Protein AF-K1PXM2-F1 (afdb_monomer_lite)

Radius of gyration: 26.85 Å; chains: 1; bounding box: 60×22×83 Å

Organism: Magallana gigas (NCBI:txid29159)

Structure (mmCIF, N/CA/C/O backbone):
data_AF-K1PXM2-F1
#
_entry.id   AF-K1PXM2-F1
#
loop_
_atom_site.group_PDB
_atom_site.id
_atom_site.type_symbol
_atom_site.label_atom_id
_atom_site.label_alt_id
_atom_site.label_comp_id
_atom_site.label_asym_id
_atom_site.label_entity_id
_atom_site.label_seq_id
_atom_site.pdbx_PDB_ins_code
_atom_site.Cartn_x
_atom_site.Cartn_y
_atom_site.Cartn_z
_atom_site.occupancy
_atom_site.B_iso_or_equiv
_atom_site.auth_seq_id
_atom_site.auth_comp_id
_atom_site.auth_asym_id
_atom_site.auth_atom_id
_atom_site.pdbx_PDB_model_num
ATOM 1 N N . MET A 1 1 ? -2.664 4.185 -27.985 1.00 38.69 1 MET A N 1
ATOM 2 C CA . MET A 1 1 ? -2.735 2.891 -27.260 1.00 38.69 1 MET A CA 1
ATOM 3 C C . MET A 1 1 ? -1.904 2.862 -25.969 1.00 38.69 1 MET A C 1
ATOM 5 O O . MET A 1 1 ? -2.183 2.019 -25.135 1.00 38.69 1 MET A O 1
ATOM 9 N N . PHE A 1 2 ? -0.954 3.788 -25.751 1.00 42.06 2 PHE A N 1
ATOM 10 C CA . PHE A 1 2 ? -0.186 3.895 -24.493 1.00 42.06 2 PHE A CA 1
ATOM 11 C C . PHE A 1 2 ? -0.745 4.915 -23.475 1.00 42.06 2 PHE A C 1
ATOM 13 O O . PHE A 1 2 ? -0.258 4.983 -22.353 1.00 42.06 2 PHE A O 1
ATOM 20 N N . GLU A 1 3 ? -1.757 5.708 -23.839 1.00 37.12 3 GLU A N 1
ATOM 21 C CA . GLU A 1 3 ? -2.224 6.847 -23.024 1.00 37.12 3 GLU A CA 1
ATOM 22 C C . GLU A 1 3 ? -3.197 6.459 -21.897 1.00 37.12 3 GLU A C 1
ATOM 24 O O . GLU A 1 3 ? -3.239 7.134 -20.876 1.00 37.12 3 GLU A O 1
ATOM 29 N N . THR A 1 4 ? -3.934 5.352 -22.021 1.00 44.53 4 THR A N 1
ATOM 30 C CA . THR A 1 4 ? -4.936 4.923 -21.022 1.00 44.53 4 THR A CA 1
ATOM 31 C C . THR A 1 4 ? -4.408 3.932 -19.979 1.00 44.53 4 THR A C 1
ATOM 33 O O . THR A 1 4 ? -5.057 3.719 -18.962 1.00 44.53 4 THR A O 1
ATOM 36 N N . GLY A 1 5 ? -3.224 3.344 -20.184 1.00 50.44 5 GLY A N 1
ATOM 37 C CA . GLY A 1 5 ? -2.654 2.325 -19.286 1.00 50.44 5 GLY A CA 1
ATOM 38 C C . GLY A 1 5 ? -1.846 2.869 -18.101 1.00 50.44 5 GLY A C 1
ATOM 39 O O . GLY A 1 5 ? -1.438 2.091 -17.245 1.00 50.44 5 GLY A O 1
ATOM 40 N N . ASN A 1 6 ? -1.588 4.182 -18.043 1.00 59.06 6 ASN A N 1
ATOM 41 C CA . ASN A 1 6 ? -0.648 4.769 -17.075 1.00 59.06 6 ASN A CA 1
ATOM 42 C C . ASN A 1 6 ? -1.310 5.386 -15.838 1.00 59.06 6 ASN A C 1
ATOM 44 O O . ASN A 1 6 ? -0.641 5.684 -14.850 1.00 59.06 6 ASN A O 1
ATOM 48 N N . GLN A 1 7 ? -2.630 5.555 -15.881 1.00 66.50 7 GLN A N 1
ATOM 49 C CA . GLN A 1 7 ? -3.399 6.166 -14.806 1.00 66.50 7 GLN A CA 1
ATOM 50 C C . GLN A 1 7 ? -3.183 5.470 -13.443 1.00 66.50 7 GLN A C 1
ATOM 52 O O . GLN A 1 7 ? -2.913 6.177 -12.473 1.00 66.50 7 GLN A O 1
ATOM 57 N N . PRO A 1 8 ? -3.141 4.121 -13.349 1.00 77.94 8 PRO A N 1
ATOM 58 C CA . PRO A 1 8 ? -2.885 3.438 -12.078 1.00 77.94 8 PRO A CA 1
ATOM 59 C C . PRO A 1 8 ? -1.491 3.714 -11.497 1.00 77.94 8 PRO A C 1
ATOM 61 O O . PRO A 1 8 ? -1.350 3.861 -10.286 1.00 77.94 8 PRO A O 1
ATOM 64 N N . VAL A 1 9 ? -0.457 3.820 -12.341 1.00 83.31 9 VAL A N 1
ATOM 65 C CA . VAL A 1 9 ? 0.919 4.095 -11.893 1.00 83.31 9 VAL A CA 1
ATOM 66 C C . VAL A 1 9 ? 1.055 5.544 -11.435 1.00 83.31 9 VAL A C 1
ATOM 68 O O . VAL A 1 9 ? 1.654 5.814 -10.394 1.00 83.31 9 VAL A O 1
ATOM 71 N N . THR A 1 10 ? 0.469 6.490 -12.171 1.00 85.62 10 THR A N 1
ATOM 72 C CA . THR A 1 10 ? 0.441 7.903 -11.772 1.00 85.62 10 THR A CA 1
ATOM 73 C C . THR A 1 10 ? -0.316 8.101 -10.458 1.00 85.62 10 THR A C 1
ATOM 75 O O . THR A 1 10 ? 0.177 8.792 -9.564 1.00 85.62 10 THR A O 1
ATOM 78 N N . GLU A 1 11 ? -1.474 7.459 -10.302 1.00 87.75 11 GLU A N 1
ATOM 79 C CA . GLU A 1 11 ? -2.243 7.491 -9.058 1.00 87.75 11 GLU A CA 1
ATOM 80 C C . GLU A 1 11 ? -1.473 6.863 -7.894 1.00 87.75 11 GLU A C 1
ATOM 82 O O . GLU A 1 11 ? -1.402 7.462 -6.821 1.00 87.75 11 GLU A O 1
ATOM 87 N N . ALA A 1 12 ? -0.825 5.715 -8.101 1.00 90.88 12 ALA A N 1
ATOM 88 C CA . ALA A 1 12 ? 0.020 5.089 -7.090 1.00 90.88 12 ALA A CA 1
ATOM 89 C C . ALA A 1 12 ? 1.185 5.995 -6.661 1.00 90.88 12 ALA A C 1
ATOM 91 O O . ALA A 1 12 ? 1.446 6.160 -5.473 1.00 90.88 12 ALA A O 1
ATOM 92 N N . ARG A 1 13 ? 1.847 6.678 -7.602 1.00 91.00 13 ARG A N 1
ATOM 93 C CA . ARG A 1 13 ? 2.934 7.619 -7.275 1.00 91.00 13 ARG A CA 1
ATOM 94 C C . ARG A 1 13 ? 2.474 8.780 -6.391 1.00 91.00 13 ARG A C 1
ATOM 96 O O . ARG A 1 13 ? 3.266 9.279 -5.590 1.00 91.00 13 ARG A O 1
ATOM 103 N N . SER A 1 14 ? 1.206 9.188 -6.480 1.00 92.06 14 SER A N 1
ATOM 104 C CA . SER A 1 14 ? 0.658 10.252 -5.627 1.00 92.06 14 SER A CA 1
ATOM 105 C C . SER A 1 14 ? 0.635 9.878 -4.136 1.00 92.06 14 SER A C 1
ATOM 107 O O . SER A 1 14 ? 0.714 10.766 -3.286 1.00 92.06 14 SER A O 1
ATOM 109 N N . THR A 1 15 ? 0.625 8.580 -3.801 1.00 94.12 15 THR A N 1
ATOM 110 C CA . THR A 1 15 ? 0.582 8.098 -2.410 1.00 94.12 15 THR A CA 1
ATOM 111 C C . THR A 1 15 ? 1.971 7.915 -1.789 1.00 94.12 15 THR A C 1
ATOM 113 O O . THR A 1 15 ? 2.084 7.723 -0.583 1.00 94.12 15 THR A O 1
ATOM 116 N N . LEU A 1 16 ? 3.065 8.066 -2.548 1.00 93.69 16 LEU A N 1
ATOM 117 C CA . LEU A 1 16 ? 4.433 7.877 -2.029 1.00 93.69 16 LEU A CA 1
ATOM 118 C C . LEU A 1 16 ? 4.800 8.846 -0.899 1.00 93.69 16 LEU A C 1
ATOM 120 O O . LEU A 1 16 ? 5.600 8.545 -0.005 1.00 93.69 16 LEU A O 1
ATOM 124 N N . LYS A 1 17 ? 4.252 10.064 -0.952 1.00 93.19 17 LYS A N 1
ATOM 125 C CA . LYS A 1 17 ? 4.516 11.075 0.075 1.00 93.19 17 LYS A CA 1
ATOM 126 C C . LYS A 1 17 ? 3.726 10.813 1.348 1.00 93.19 17 LYS A C 1
ATOM 128 O O . LYS A 1 17 ? 4.303 10.989 2.420 1.00 93.19 17 LYS A O 1
ATOM 133 N N . SER A 1 18 ? 2.482 10.374 1.195 1.00 95.56 18 SER A N 1
ATOM 134 C CA . SER A 1 18 ? 1.551 10.036 2.264 1.00 95.56 18 SER A CA 1
ATOM 135 C C . SER A 1 18 ? 0.798 8.768 1.865 1.00 95.56 18 SER A C 1
ATOM 137 O O . SER A 1 18 ? -0.179 8.874 1.113 1.00 95.56 18 SER A O 1
ATOM 139 N N . PRO A 1 19 ? 1.250 7.588 2.329 1.00 97.31 19 PRO A N 1
ATOM 140 C CA . PRO A 1 19 ? 0.505 6.354 2.139 1.00 97.31 19 PRO A CA 1
ATOM 141 C C . PRO A 1 19 ? -0.949 6.508 2.610 1.00 97.31 19 PRO A C 1
ATOM 143 O O . PRO A 1 19 ? -1.279 7.357 3.436 1.00 97.31 19 PRO A O 1
ATOM 146 N N . GLN A 1 20 ? -1.853 5.739 2.012 1.00 97.19 20 GLN A N 1
ATOM 147 C CA . GLN A 1 20 ? -3.260 5.738 2.404 1.00 97.19 20 GLN A CA 1
ATOM 148 C C . GLN A 1 20 ? -3.556 4.394 3.056 1.00 97.19 20 GLN A C 1
ATOM 150 O O . GLN A 1 20 ? -3.508 3.359 2.388 1.00 97.19 20 GLN A O 1
ATOM 155 N N . ILE A 1 21 ? -3.803 4.428 4.365 1.00 97.88 21 ILE A N 1
ATOM 156 C CA . ILE A 1 21 ? -4.120 3.253 5.175 1.00 97.88 21 ILE A CA 1
ATOM 157 C C . ILE A 1 21 ? -5.639 3.147 5.301 1.00 97.88 21 ILE A C 1
ATOM 159 O O . ILE A 1 21 ? -6.315 4.110 5.662 1.00 97.88 21 ILE A O 1
ATOM 163 N N . HIS A 1 22 ? -6.171 1.972 4.994 1.00 97.62 22 HIS A N 1
ATOM 164 C CA . HIS A 1 22 ? -7.580 1.632 5.141 1.00 97.62 22 HIS A CA 1
ATOM 165 C C . HIS A 1 22 ? -7.736 0.395 6.032 1.00 97.62 22 HIS A C 1
ATOM 167 O O . HIS A 1 22 ? -6.764 -0.298 6.321 1.00 97.62 22 HIS A O 1
ATOM 173 N N . ASN A 1 23 ? -8.965 0.091 6.455 1.00 96.38 23 ASN A N 1
ATOM 174 C CA . ASN A 1 23 ? -9.241 -1.153 7.177 1.00 96.38 23 ASN A CA 1
ATOM 175 C C . ASN A 1 23 ? -8.914 -2.392 6.318 1.00 96.38 23 ASN A C 1
ATOM 177 O O . ASN A 1 23 ? -8.893 -2.311 5.092 1.00 96.38 23 ASN A O 1
ATOM 181 N N . ALA A 1 24 ? -8.723 -3.546 6.962 1.00 95.44 24 ALA A N 1
ATOM 182 C CA . ALA A 1 24 ? -8.315 -4.798 6.310 1.00 95.44 24 ALA A CA 1
ATOM 183 C C . ALA A 1 24 ? -9.280 -5.348 5.235 1.00 95.44 24 ALA A C 1
ATOM 185 O O . ALA A 1 24 ? -8.930 -6.287 4.522 1.00 95.44 24 ALA A O 1
ATOM 186 N N . GLN A 1 25 ? -10.507 -4.824 5.129 1.00 95.56 25 GLN A N 1
ATOM 187 C CA . GLN A 1 25 ? -11.483 -5.255 4.118 1.00 95.56 25 GLN A CA 1
ATOM 188 C C . GLN A 1 25 ? -11.502 -4.353 2.884 1.00 95.56 25 GLN A C 1
ATOM 190 O O . GLN A 1 25 ? -12.228 -4.630 1.927 1.00 95.56 25 GLN A O 1
ATOM 195 N N . PHE A 1 26 ? -10.727 -3.269 2.889 1.00 97.06 26 PHE A N 1
ATOM 196 C CA . PHE A 1 26 ? -10.663 -2.342 1.773 1.00 97.06 26 PHE A CA 1
ATOM 197 C C . PHE A 1 26 ? -10.099 -3.025 0.523 1.00 97.06 26 PHE A C 1
ATOM 199 O O . PHE A 1 26 ? -8.909 -3.318 0.457 1.00 97.06 26 PHE A O 1
ATOM 206 N N . GLU A 1 27 ? -10.968 -3.267 -0.467 1.00 95.94 27 GLU A N 1
ATOM 207 C CA . GLU A 1 27 ? -10.612 -3.885 -1.755 1.00 95.94 27 GLU A CA 1
ATOM 208 C C . GLU A 1 27 ? -9.707 -5.128 -1.592 1.00 95.94 27 GLU A C 1
ATOM 210 O O . GLU A 1 27 ? -8.740 -5.320 -2.330 1.00 95.94 27 GLU A O 1
ATOM 215 N N . ARG A 1 28 ? -10.000 -5.972 -0.593 1.00 94.75 28 ARG A N 1
ATOM 216 C CA . ARG A 1 28 ? -9.171 -7.139 -0.273 1.00 94.75 28 ARG A CA 1
ATOM 217 C C . ARG A 1 28 ? -9.053 -8.083 -1.472 1.00 94.75 28 ARG A C 1
ATOM 219 O O . ARG A 1 28 ? -10.051 -8.415 -2.111 1.00 94.75 28 ARG A O 1
ATOM 226 N N . GLY A 1 29 ? -7.833 -8.515 -1.773 1.00 95.44 29 GLY A N 1
ATOM 227 C CA . GLY A 1 29 ? -7.515 -9.351 -2.924 1.00 95.44 29 GLY A CA 1
ATOM 228 C C . GLY A 1 29 ? -7.644 -8.644 -4.275 1.00 95.44 29 GLY A C 1
ATOM 229 O O . GLY A 1 29 ? -7.550 -9.315 -5.303 1.00 95.44 29 GLY A O 1
ATOM 230 N N . ALA A 1 30 ? -7.863 -7.322 -4.312 1.00 96.25 30 ALA A N 1
ATOM 231 C CA . ALA A 1 30 ? -7.917 -6.588 -5.568 1.00 96.25 30 ALA A CA 1
ATOM 232 C C . ALA A 1 30 ? -6.585 -6.690 -6.308 1.00 96.25 30 ALA A C 1
ATOM 234 O O . ALA A 1 30 ? -5.504 -6.517 -5.735 1.00 96.25 30 ALA A O 1
ATOM 235 N N . LYS A 1 31 ? -6.680 -6.928 -7.613 1.00 96.06 31 LYS A N 1
ATOM 236 C CA . LYS A 1 31 ? -5.537 -7.071 -8.507 1.00 96.06 31 LYS A CA 1
ATOM 237 C C . LYS A 1 31 ? -5.552 -6.021 -9.604 1.00 96.06 31 LYS A C 1
ATOM 239 O O . LYS A 1 31 ? -6.584 -5.411 -9.888 1.00 96.06 31 LYS A O 1
ATOM 244 N N . PHE A 1 32 ? -4.400 -5.816 -10.222 1.00 93.44 32 PHE A N 1
ATOM 245 C CA . PHE A 1 32 ? -4.267 -5.077 -11.467 1.00 93.44 32 PHE A CA 1
ATOM 246 C C . PHE A 1 32 ? -3.499 -5.920 -12.484 1.00 93.44 32 PHE A C 1
ATOM 248 O O . PHE A 1 32 ? -2.706 -6.789 -12.126 1.00 93.44 32 PHE A O 1
ATOM 255 N N . TRP A 1 33 ? -3.745 -5.657 -13.762 1.00 94.00 33 TRP A N 1
ATOM 256 C CA . TRP A 1 33 ? -3.027 -6.303 -14.850 1.00 94.00 33 TRP A CA 1
ATOM 257 C C . TRP A 1 33 ? -1.758 -5.520 -15.190 1.00 94.00 33 TRP A C 1
ATOM 259 O O . TRP A 1 33 ? -1.838 -4.331 -15.516 1.00 94.00 33 TRP A O 1
ATOM 269 N N . CYS A 1 34 ? -0.594 -6.173 -15.164 1.00 93.75 34 CYS A N 1
ATOM 270 C CA . CYS A 1 34 ? 0.646 -5.572 -15.644 1.00 93.75 34 CYS A CA 1
ATOM 271 C C . CYS A 1 34 ? 0.928 -5.990 -17.092 1.00 93.75 34 CYS A C 1
ATOM 273 O O . CYS A 1 34 ? 1.216 -7.149 -17.381 1.00 93.75 34 CYS A O 1
ATOM 275 N N . HIS A 1 35 ? 0.917 -5.029 -18.020 1.00 90.12 35 HIS A N 1
ATOM 276 C CA . HIS A 1 35 ? 1.165 -5.300 -19.442 1.00 90.12 35 HIS A CA 1
ATOM 277 C C . HIS A 1 35 ? 2.599 -5.741 -19.759 1.00 90.12 35 HIS A C 1
ATOM 279 O O . HIS A 1 35 ? 2.799 -6.468 -20.727 1.00 90.12 35 HIS A O 1
ATOM 285 N N . PHE A 1 36 ? 3.586 -5.313 -18.969 1.00 92.69 36 PHE A N 1
ATOM 286 C CA . PHE A 1 36 ? 4.982 -5.717 -19.165 1.00 92.69 36 PHE A CA 1
ATOM 287 C C . PHE A 1 36 ? 5.232 -7.139 -18.676 1.00 92.69 36 PHE A C 1
ATOM 289 O O . PHE A 1 36 ? 6.008 -7.877 -19.275 1.00 92.69 36 PHE A O 1
ATOM 296 N N . CYS A 1 37 ? 4.568 -7.509 -17.584 1.00 94.88 37 CYS A N 1
ATOM 297 C CA . CYS A 1 37 ? 4.768 -8.789 -16.930 1.00 94.88 37 CYS A CA 1
ATOM 298 C C . CYS A 1 37 ? 3.805 -9.876 -17.416 1.00 94.88 37 CYS A C 1
ATOM 300 O O . CYS A 1 37 ? 4.107 -11.056 -17.262 1.00 94.88 37 CYS A O 1
ATOM 302 N N . VAL A 1 38 ? 2.707 -9.470 -18.065 1.00 94.25 38 VAL A N 1
ATOM 303 C CA . VAL A 1 38 ? 1.651 -10.343 -18.601 1.00 94.25 38 VAL A CA 1
ATOM 304 C C . VAL A 1 38 ? 1.033 -11.205 -17.492 1.00 94.25 38 VAL A C 1
ATOM 306 O O . VAL A 1 38 ? 0.724 -12.379 -17.681 1.00 94.25 38 VAL A O 1
ATOM 309 N N . GLU A 1 39 ? 0.870 -10.608 -16.312 1.00 94.38 39 GLU A N 1
ATOM 310 C CA . GLU A 1 39 ? 0.355 -11.274 -15.117 1.00 94.38 39 GLU A CA 1
ATOM 311 C C . GLU A 1 39 ? -0.514 -10.331 -14.273 1.00 94.38 39 GLU A C 1
ATOM 313 O O . GLU A 1 39 ? -0.440 -9.100 -14.391 1.00 94.38 39 GLU A O 1
ATOM 318 N N . GLU A 1 40 ? -1.384 -10.930 -13.455 1.00 95.75 40 GLU A N 1
ATOM 319 C CA . GLU A 1 40 ? -2.175 -10.211 -12.460 1.00 95.75 40 GLU A CA 1
ATOM 320 C C . GLU A 1 40 ? -1.410 -10.104 -11.146 1.00 95.75 40 GLU A C 1
ATOM 322 O O . GLU A 1 40 ? -1.006 -11.112 -10.568 1.00 95.75 40 GLU A O 1
ATOM 327 N N . GLU A 1 41 ? -1.316 -8.886 -10.633 1.00 95.56 41 GLU A N 1
ATOM 328 C CA . GLU A 1 41 ? -0.550 -8.554 -9.436 1.00 95.56 41 GLU A CA 1
ATOM 329 C C . GLU A 1 41 ? -1.439 -7.885 -8.401 1.00 95.56 41 GLU A C 1
ATOM 331 O O . GLU A 1 41 ? -2.450 -7.263 -8.742 1.00 95.56 41 GLU A O 1
ATOM 336 N N . LEU A 1 42 ? -1.080 -7.994 -7.123 1.00 96.81 42 LEU A N 1
ATOM 337 C CA . LEU A 1 42 ? -1.854 -7.352 -6.065 1.00 96.81 42 LEU A CA 1
ATOM 338 C C . LEU A 1 42 ? -1.846 -5.832 -6.244 1.00 96.81 42 LEU A C 1
ATOM 340 O O . LEU A 1 42 ? -0.805 -5.185 -6.338 1.00 96.81 42 LEU A O 1
ATOM 344 N N . LYS A 1 43 ? -3.039 -5.237 -6.256 1.00 96.44 43 LYS A N 1
ATOM 345 C CA . LYS A 1 43 ? -3.216 -3.785 -6.349 1.00 96.44 43 LYS A CA 1
ATOM 346 C C . LYS A 1 43 ? -2.827 -3.111 -5.040 1.00 96.44 43 LYS A C 1
ATOM 348 O O . LYS A 1 43 ? -2.323 -1.989 -5.042 1.00 96.44 43 LYS A O 1
ATOM 353 N N . HIS A 1 44 ? -3.087 -3.757 -3.911 1.00 97.75 44 HIS A N 1
ATOM 354 C CA . HIS A 1 44 ? -2.888 -3.214 -2.570 1.00 97.75 44 HIS A CA 1
ATOM 355 C C . HIS A 1 44 ? -1.971 -4.119 -1.756 1.00 97.75 44 HIS A C 1
ATOM 357 O O . HIS A 1 44 ? -1.843 -5.301 -2.053 1.00 97.75 44 HIS A O 1
ATOM 363 N N . MET A 1 45 ? -1.304 -3.544 -0.758 1.00 97.56 45 MET A N 1
ATOM 364 C CA . MET A 1 45 ? -0.529 -4.322 0.207 1.00 97.56 45 MET A CA 1
ATOM 365 C C . MET A 1 45 ? -1.437 -4.622 1.395 1.00 97.56 45 MET A C 1
ATOM 367 O O . MET A 1 45 ? -1.989 -3.704 2.004 1.00 97.56 45 MET A O 1
ATOM 371 N N . GLU A 1 46 ? -1.606 -5.903 1.697 1.00 96.50 46 GLU A N 1
ATOM 372 C CA . GLU A 1 46 ? -2.389 -6.375 2.836 1.00 96.50 46 GLU A CA 1
ATOM 373 C C . GLU A 1 46 ? -1.463 -6.562 4.040 1.00 96.50 46 GLU A C 1
ATOM 375 O O . GLU A 1 46 ? -0.458 -7.265 3.955 1.00 96.50 46 GLU A O 1
ATOM 380 N N . LEU A 1 47 ? -1.801 -5.908 5.149 1.00 95.75 47 LEU A N 1
ATOM 381 C CA . LEU A 1 47 ? -1.214 -6.133 6.466 1.00 95.75 47 LEU A CA 1
ATOM 382 C C . LEU A 1 47 ? -2.267 -6.816 7.353 1.00 95.75 47 LEU A C 1
ATOM 384 O O . LEU A 1 47 ? -3.436 -6.917 6.981 1.00 95.75 47 LEU A O 1
ATOM 388 N N . ASP A 1 48 ? -1.872 -7.268 8.541 1.00 92.44 48 ASP A N 1
ATOM 389 C CA . ASP A 1 48 ? -2.751 -8.057 9.418 1.00 92.44 48 ASP A CA 1
ATOM 390 C C . ASP A 1 48 ? -4.038 -7.314 9.823 1.00 92.44 48 ASP A C 1
ATOM 392 O O . ASP A 1 48 ? -5.114 -7.908 9.912 1.00 92.44 48 ASP A O 1
ATOM 396 N N . THR A 1 49 ? -3.937 -6.006 10.066 1.00 94.25 49 THR A N 1
ATOM 397 C CA . THR A 1 49 ? -5.018 -5.161 10.605 1.00 94.25 49 THR A CA 1
ATOM 398 C C . THR A 1 49 ? -5.539 -4.124 9.612 1.00 94.25 49 THR A C 1
ATOM 400 O O . THR A 1 49 ? -6.607 -3.539 9.820 1.00 94.25 49 THR A O 1
ATOM 403 N N . CYS A 1 50 ? -4.810 -3.880 8.524 1.00 96.88 50 CYS A N 1
ATOM 404 C CA . CYS A 1 50 ? -5.080 -2.791 7.597 1.00 96.88 50 CYS A CA 1
ATOM 405 C C . CYS A 1 50 ? -4.600 -3.096 6.174 1.00 96.88 50 CYS A C 1
ATOM 407 O O . CYS A 1 50 ? -3.857 -4.041 5.921 1.00 96.88 50 CYS A O 1
ATOM 409 N N . THR A 1 51 ? -5.027 -2.267 5.228 1.00 98.31 51 THR A N 1
ATOM 410 C CA . THR A 1 51 ? -4.644 -2.353 3.819 1.00 98.31 51 THR A CA 1
ATOM 411 C C . THR A 1 51 ? -4.024 -1.034 3.376 1.00 98.31 51 THR A C 1
ATOM 413 O O . THR A 1 51 ? -4.591 0.038 3.593 1.00 98.31 51 THR A O 1
ATOM 416 N N . VAL A 1 52 ? -2.867 -1.102 2.719 1.00 98.25 52 VAL A N 1
ATOM 417 C CA . VAL A 1 52 ? -2.170 0.059 2.156 1.00 98.25 52 VAL A CA 1
ATOM 418 C C . VAL A 1 52 ? -2.568 0.210 0.690 1.00 98.25 52 VAL A C 1
ATOM 420 O O . VAL A 1 52 ? -2.206 -0.615 -0.164 1.00 98.25 52 VAL A O 1
ATOM 423 N N . LYS A 1 53 ? -3.291 1.287 0.370 1.00 97.56 53 LYS A N 1
ATOM 424 C CA . LYS A 1 53 ? -3.727 1.562 -1.003 1.00 97.56 53 LYS A CA 1
ATOM 425 C C . LYS A 1 53 ? -2.523 1.712 -1.931 1.00 97.56 53 LYS A C 1
ATOM 427 O O . LYS A 1 53 ? -1.555 2.406 -1.627 1.00 97.56 53 LYS A O 1
ATOM 432 N N . TYR A 1 54 ? -2.617 1.061 -3.083 1.00 97.19 54 TYR A N 1
ATOM 433 C CA . TYR A 1 54 ? -1.575 0.949 -4.109 1.00 97.19 54 TYR A CA 1
ATOM 434 C C . TYR A 1 54 ? -0.243 0.324 -3.658 1.00 97.19 54 TYR A C 1
ATOM 436 O O . TYR A 1 54 ? 0.686 0.273 -4.459 1.00 97.19 54 TYR A O 1
ATOM 444 N N . GLY A 1 55 ? -0.136 -0.199 -2.429 1.00 97.38 55 GLY A N 1
ATOM 445 C CA . GLY A 1 55 ? 1.122 -0.749 -1.915 1.00 97.38 55 GLY A CA 1
ATOM 446 C C . GLY A 1 55 ? 1.671 -1.908 -2.754 1.00 97.38 55 GLY A C 1
ATOM 447 O O . GLY A 1 55 ? 2.846 -1.886 -3.101 1.00 97.38 55 GLY A O 1
ATOM 448 N N . GLY A 1 56 ? 0.817 -2.854 -3.157 1.00 97.19 56 GLY A N 1
ATOM 449 C CA . GLY A 1 56 ? 1.215 -3.985 -4.006 1.00 97.19 56 GLY A CA 1
ATOM 450 C C . GLY A 1 56 ? 1.656 -3.554 -5.410 1.00 97.19 56 GLY A C 1
ATOM 451 O O . GLY A 1 56 ? 2.682 -4.012 -5.906 1.00 97.19 56 GLY A O 1
ATOM 452 N N . LEU A 1 57 ? 0.961 -2.581 -6.013 1.00 96.12 57 LEU A N 1
ATOM 453 C CA . LEU A 1 57 ? 1.371 -1.996 -7.294 1.00 96.12 57 LEU A CA 1
ATOM 454 C C . LEU A 1 57 ? 2.749 -1.335 -7.176 1.00 96.12 57 LEU A C 1
ATOM 456 O O . LEU A 1 57 ? 3.608 -1.574 -8.022 1.00 96.12 57 LEU A O 1
ATOM 460 N N . ILE A 1 58 ? 2.972 -0.539 -6.124 1.00 97.00 58 ILE A N 1
ATOM 461 C CA . ILE A 1 58 ? 4.250 0.137 -5.853 1.00 97.00 58 ILE A CA 1
ATOM 462 C C . ILE A 1 58 ? 5.387 -0.879 -5.685 1.00 97.00 58 ILE A C 1
ATOM 464 O O . ILE A 1 58 ? 6.453 -0.699 -6.274 1.00 97.00 58 ILE A O 1
ATOM 468 N N . GLU A 1 59 ? 5.163 -1.958 -4.932 1.00 97.00 59 GLU A N 1
ATOM 469 C CA . GLU A 1 59 ? 6.135 -3.047 -4.791 1.00 97.00 59 GLU A CA 1
ATOM 470 C C . GLU A 1 59 ? 6.448 -3.719 -6.127 1.00 97.00 59 GLU A C 1
ATOM 472 O O . GLU A 1 59 ? 7.620 -3.915 -6.454 1.00 97.00 59 GLU A O 1
ATOM 477 N N . HIS A 1 60 ? 5.419 -4.014 -6.924 1.00 96.62 60 HIS A N 1
ATOM 478 C CA . HIS A 1 60 ? 5.588 -4.646 -8.224 1.00 96.62 60 HIS A CA 1
ATOM 479 C C . HIS A 1 60 ? 6.437 -3.786 -9.170 1.00 96.62 60 HIS A C 1
ATOM 481 O O . HIS A 1 60 ? 7.440 -4.266 -9.702 1.00 96.62 60 HIS A O 1
ATOM 487 N N . ILE A 1 61 ? 6.103 -2.500 -9.344 1.00 95.31 61 ILE A N 1
ATOM 488 C CA . ILE A 1 61 ? 6.820 -1.621 -10.289 1.00 95.31 61 ILE A CA 1
ATOM 489 C C . ILE A 1 61 ? 8.235 -1.245 -9.830 1.00 95.31 61 ILE A C 1
ATOM 491 O O . ILE A 1 61 ? 9.039 -0.780 -10.642 1.00 95.31 61 ILE A O 1
ATOM 495 N N . ALA A 1 62 ? 8.540 -1.429 -8.545 1.00 96.19 62 ALA A N 1
ATOM 496 C CA . ALA A 1 62 ? 9.880 -1.274 -7.985 1.00 96.19 62 ALA A CA 1
ATOM 497 C C . ALA A 1 62 ? 10.719 -2.561 -8.055 1.00 96.19 62 ALA A C 1
ATOM 499 O O . ALA A 1 62 ? 11.917 -2.538 -7.768 1.00 96.19 62 ALA A O 1
ATOM 500 N N . SER A 1 63 ? 10.110 -3.694 -8.416 1.00 96.25 63 SER A N 1
ATOM 501 C CA . SER A 1 63 ? 10.797 -4.980 -8.441 1.00 96.25 63 SER A CA 1
ATOM 502 C C . SER A 1 63 ? 11.807 -5.076 -9.589 1.00 96.25 63 SER A C 1
ATOM 504 O O . SER A 1 63 ? 11.602 -4.585 -10.706 1.00 96.25 63 SER A O 1
ATOM 506 N N . TYR A 1 64 ? 12.904 -5.792 -9.329 1.00 95.88 64 TYR A N 1
ATOM 507 C CA . TYR A 1 64 ? 13.894 -6.114 -10.356 1.00 95.88 64 TYR A CA 1
ATOM 508 C C . TYR A 1 64 ? 13.281 -6.915 -11.515 1.00 95.88 64 TYR A C 1
ATOM 510 O O . TYR A 1 64 ? 13.639 -6.708 -12.677 1.00 95.88 64 TYR A O 1
ATOM 518 N N . GLU A 1 65 ? 12.348 -7.820 -11.215 1.00 95.88 65 GLU A N 1
ATOM 519 C CA . GLU A 1 65 ? 11.706 -8.651 -12.227 1.00 95.88 65 GLU A CA 1
ATOM 520 C C . GLU A 1 65 ? 10.865 -7.822 -13.199 1.00 95.88 65 GLU A C 1
ATOM 522 O O . GLU A 1 65 ? 11.056 -7.949 -14.412 1.00 95.88 65 GLU A O 1
ATOM 527 N N . HIS A 1 66 ? 10.026 -6.917 -12.685 1.00 95.81 66 HIS A N 1
ATOM 528 C CA . HIS A 1 66 ? 9.272 -5.976 -13.513 1.00 95.81 66 HIS A CA 1
ATOM 529 C C . HIS A 1 66 ? 10.202 -5.119 -14.366 1.00 95.81 66 HIS A C 1
ATOM 531 O O . HIS A 1 66 ? 10.020 -5.035 -15.579 1.00 95.81 66 HIS A O 1
ATOM 537 N N . LYS A 1 67 ? 11.259 -4.551 -13.766 1.00 95.56 67 LYS A N 1
ATOM 538 C CA . LYS A 1 67 ? 12.269 -3.772 -14.497 1.00 95.56 67 LYS A CA 1
ATOM 539 C C . LYS A 1 67 ? 12.817 -4.560 -15.687 1.00 95.56 67 LYS A C 1
ATOM 541 O O . LYS A 1 67 ? 12.866 -4.048 -16.804 1.00 95.56 67 LYS A O 1
ATOM 546 N N . ARG A 1 68 ? 13.210 -5.816 -15.459 1.00 96.25 68 ARG A N 1
ATOM 547 C CA . ARG A 1 68 ? 13.756 -6.702 -16.492 1.00 96.25 68 ARG A CA 1
ATOM 548 C C . ARG A 1 68 ? 12.729 -6.995 -17.591 1.00 96.25 68 ARG A C 1
ATOM 550 O O . ARG A 1 68 ? 13.056 -6.822 -18.763 1.00 96.25 68 ARG A O 1
ATOM 557 N N . LYS A 1 69 ? 11.502 -7.400 -17.233 1.00 95.88 69 LYS A N 1
ATOM 558 C CA . LYS A 1 69 ? 10.425 -7.692 -18.200 1.00 95.88 69 LYS A CA 1
ATOM 559 C C . LYS A 1 69 ? 10.045 -6.441 -19.010 1.00 95.88 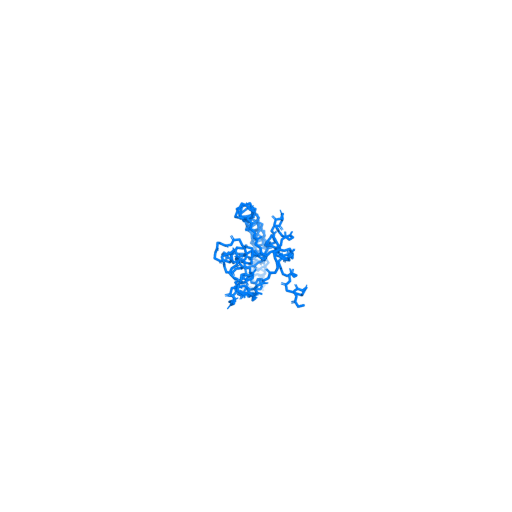69 LYS A C 1
ATOM 561 O O . LYS A 1 69 ? 9.900 -6.525 -20.224 1.00 95.88 69 LYS A O 1
ATOM 566 N N . MET A 1 70 ? 10.008 -5.266 -18.380 1.00 94.88 70 MET A N 1
ATOM 567 C CA . MET A 1 70 ? 9.773 -3.976 -19.038 1.00 94.88 70 MET A CA 1
ATOM 568 C C . MET A 1 70 ? 10.841 -3.651 -20.094 1.00 94.88 70 MET A C 1
ATOM 570 O O . MET A 1 70 ? 10.500 -3.301 -21.225 1.00 94.88 70 MET A O 1
ATOM 574 N N . TYR A 1 71 ? 12.133 -3.779 -19.766 1.00 94.12 71 TYR A N 1
ATOM 575 C CA . TYR A 1 71 ? 13.197 -3.543 -20.751 1.00 94.12 71 TYR A CA 1
ATOM 576 C C . TYR A 1 71 ? 13.175 -4.569 -21.890 1.00 94.12 71 TYR A C 1
ATOM 578 O O . TYR A 1 71 ? 13.351 -4.181 -23.047 1.00 94.12 71 TYR A O 1
ATOM 586 N N . ASN A 1 72 ? 12.904 -5.844 -21.590 1.00 94.81 72 ASN A N 1
ATOM 587 C CA . ASN A 1 72 ? 12.731 -6.878 -22.614 1.00 94.81 72 ASN A CA 1
ATOM 588 C C . ASN A 1 72 ? 11.569 -6.538 -23.552 1.00 94.81 72 ASN A C 1
ATOM 590 O O . ASN A 1 72 ? 11.742 -6.563 -24.766 1.00 94.81 72 ASN A O 1
ATOM 594 N N . PHE A 1 73 ? 10.426 -6.117 -23.006 1.00 93.69 73 PHE A N 1
ATOM 595 C CA . PHE A 1 73 ? 9.271 -5.698 -23.793 1.00 93.69 73 PHE A CA 1
ATOM 596 C C . PHE A 1 73 ? 9.620 -4.554 -24.755 1.00 93.69 73 PHE A C 1
ATOM 598 O O . PHE A 1 73 ? 9.268 -4.610 -25.935 1.00 93.69 73 PHE A O 1
ATOM 605 N N . PHE A 1 74 ? 10.341 -3.526 -24.289 1.00 93.12 74 PHE A N 1
ATOM 606 C CA . PHE A 1 74 ? 10.786 -2.432 -25.159 1.00 93.12 74 PHE A CA 1
ATOM 607 C C . PHE A 1 74 ? 11.704 -2.912 -26.284 1.00 93.12 74 PHE A C 1
ATOM 609 O O . PHE A 1 74 ? 11.606 -2.411 -27.407 1.00 93.12 74 PHE A O 1
ATOM 616 N N . TYR A 1 75 ? 12.583 -3.869 -25.990 1.00 92.44 75 TYR A N 1
ATOM 617 C CA . TYR A 1 75 ? 13.495 -4.442 -26.969 1.00 92.44 75 TYR A CA 1
ATOM 618 C C . TYR A 1 75 ? 12.758 -5.289 -28.018 1.00 92.44 75 TYR A C 1
ATOM 620 O O . TYR A 1 75 ? 12.885 -5.027 -29.214 1.00 92.44 75 TYR A O 1
ATOM 628 N N . GLU A 1 76 ? 11.937 -6.248 -27.582 1.00 93.69 76 GLU A N 1
ATOM 629 C CA . GLU A 1 76 ? 11.183 -7.169 -28.447 1.00 93.69 76 GLU A CA 1
ATOM 630 C C . GLU A 1 76 ? 10.229 -6.427 -29.386 1.00 93.69 76 GLU A C 1
ATOM 632 O O . GLU A 1 76 ? 10.130 -6.749 -30.571 1.00 93.69 76 GLU A O 1
ATOM 637 N N . ASN A 1 77 ? 9.587 -5.369 -28.884 1.00 91.81 77 ASN A N 1
ATOM 638 C CA . ASN A 1 77 ? 8.659 -4.549 -29.661 1.00 91.81 77 ASN A CA 1
ATOM 639 C C . ASN A 1 77 ? 9.351 -3.430 -30.451 1.00 91.81 77 ASN A C 1
ATOM 641 O O . ASN A 1 77 ? 8.670 -2.597 -31.050 1.00 91.81 77 ASN A O 1
ATOM 645 N N . LYS A 1 78 ? 10.693 -3.393 -30.465 1.00 91.69 78 LYS A N 1
ATOM 646 C CA . LYS A 1 78 ? 11.500 -2.388 -31.178 1.00 91.69 78 LYS A CA 1
ATOM 647 C C . LYS A 1 78 ? 11.048 -0.958 -30.868 1.00 91.69 78 LYS A C 1
ATOM 649 O O . LYS A 1 78 ? 10.992 -0.104 -31.754 1.00 91.69 78 LYS A O 1
ATOM 654 N N . VAL A 1 79 ? 10.705 -0.701 -29.605 1.00 88.56 79 VAL A N 1
ATOM 655 C CA . VAL A 1 79 ? 10.281 0.626 -29.157 1.00 88.56 79 VAL A CA 1
ATOM 656 C C . VAL A 1 79 ? 11.460 1.575 -29.323 1.00 88.56 79 VAL A C 1
ATOM 658 O O . VAL A 1 79 ? 12.549 1.302 -28.810 1.00 88.56 79 VAL A O 1
ATOM 661 N N . ASP A 1 80 ? 11.227 2.667 -30.047 1.00 88.31 80 ASP A N 1
ATOM 662 C CA . ASP A 1 80 ? 12.188 3.748 -30.270 1.00 88.31 80 ASP A CA 1
ATOM 663 C C . ASP A 1 80 ? 12.749 4.250 -28.934 1.00 88.31 80 ASP A C 1
ATOM 665 O O . ASP A 1 80 ? 11.988 4.497 -27.997 1.00 88.31 80 ASP A O 1
ATOM 669 N N . GLU A 1 81 ? 14.069 4.402 -28.841 1.00 82.94 81 GLU A N 1
ATOM 670 C CA . GLU A 1 81 ? 14.755 4.859 -27.629 1.00 82.94 81 GLU A CA 1
ATOM 671 C C . GLU A 1 81 ? 14.236 6.211 -27.134 1.00 82.94 81 GLU A C 1
ATOM 673 O O . GLU A 1 81 ? 14.079 6.394 -25.931 1.00 82.94 81 GLU A O 1
ATOM 678 N N . THR A 1 82 ? 13.863 7.114 -28.044 1.00 84.94 82 THR A N 1
ATOM 679 C CA . THR A 1 82 ? 13.290 8.427 -27.703 1.00 84.94 82 THR A CA 1
ATOM 680 C C . THR A 1 82 ? 11.906 8.332 -27.059 1.00 84.94 82 THR A C 1
ATOM 682 O O . THR A 1 82 ? 11.474 9.261 -26.380 1.00 84.94 82 THR A O 1
ATOM 685 N N . LYS A 1 83 ? 11.217 7.201 -27.251 1.00 82.44 83 LYS A N 1
ATOM 686 C CA . LYS A 1 83 ? 9.889 6.901 -26.696 1.00 82.44 83 LYS A CA 1
ATOM 687 C C . LYS A 1 83 ? 9.959 5.968 -25.488 1.00 82.44 83 LYS A C 1
ATOM 689 O O . LYS A 1 83 ? 8.931 5.689 -24.867 1.00 82.44 83 LYS A O 1
ATOM 694 N N . ARG A 1 84 ? 11.149 5.460 -25.142 1.00 84.50 84 ARG A N 1
ATOM 695 C CA . ARG A 1 84 ? 11.352 4.675 -23.923 1.00 84.50 84 ARG A CA 1
ATOM 696 C C . ARG A 1 84 ? 11.396 5.636 -22.745 1.00 84.50 84 ARG A C 1
ATOM 698 O O . ARG A 1 84 ? 12.392 6.309 -22.509 1.00 84.50 84 ARG A O 1
ATOM 705 N N . HIS A 1 85 ? 10.320 5.649 -21.971 1.00 84.62 85 HIS A N 1
ATOM 706 C CA . HIS A 1 85 ? 10.230 6.400 -20.722 1.00 84.62 85 HIS A CA 1
ATOM 707 C C . HIS A 1 85 ? 10.173 5.429 -19.532 1.00 84.62 85 HIS A C 1
ATOM 709 O O . HIS A 1 85 ? 9.111 5.269 -18.930 1.00 84.62 85 HIS A O 1
ATOM 715 N N . PRO A 1 86 ? 11.280 4.729 -19.203 1.00 85.06 86 PRO A N 1
ATOM 716 C CA . PRO A 1 86 ? 11.292 3.705 -18.157 1.00 85.06 86 PRO A CA 1
ATOM 717 C C . PRO A 1 86 ? 10.890 4.269 -16.791 1.00 85.06 86 PRO A C 1
ATOM 719 O O . PRO A 1 86 ? 10.197 3.594 -16.040 1.00 85.06 86 PRO A O 1
ATOM 722 N N . ASP A 1 87 ? 11.222 5.528 -16.505 1.00 85.12 87 ASP A N 1
ATOM 723 C CA . ASP A 1 87 ? 10.878 6.188 -15.240 1.00 85.12 87 ASP A CA 1
ATOM 724 C C . ASP A 1 87 ? 9.367 6.382 -15.047 1.00 85.12 87 ASP A C 1
ATOM 726 O O . ASP A 1 87 ? 8.904 6.548 -13.921 1.00 85.12 87 ASP A O 1
ATOM 730 N N . LEU A 1 88 ? 8.565 6.322 -16.119 1.00 85.69 88 LEU A N 1
ATOM 731 C CA . LEU A 1 88 ? 7.107 6.322 -15.987 1.00 85.69 88 LEU A CA 1
ATOM 732 C C . LEU A 1 88 ? 6.599 4.992 -15.428 1.00 85.69 88 LEU A C 1
ATOM 734 O O . LEU A 1 88 ? 5.663 4.993 -14.633 1.00 85.69 88 LEU A O 1
ATOM 738 N N . PHE A 1 89 ? 7.241 3.880 -15.787 1.00 87.56 89 PHE A N 1
ATOM 739 C CA . PHE A 1 89 ? 6.742 2.525 -15.540 1.00 87.56 89 PHE A CA 1
ATOM 740 C C . PHE A 1 89 ? 7.520 1.759 -14.469 1.00 87.56 89 PHE A C 1
ATOM 742 O O . PHE A 1 89 ? 7.041 0.733 -14.000 1.00 87.56 89 PHE A O 1
ATOM 749 N N . HIS A 1 90 ? 8.696 2.242 -14.075 1.00 92.81 90 HIS A N 1
ATOM 750 C CA . HIS A 1 90 ? 9.555 1.633 -13.067 1.00 92.81 90 HIS A CA 1
ATOM 751 C C . HIS A 1 90 ? 9.840 2.614 -11.927 1.00 92.81 90 HIS A C 1
ATOM 753 O O . HIS A 1 90 ? 10.000 3.820 -12.138 1.00 92.81 90 HIS A O 1
ATOM 759 N N . MET A 1 91 ? 9.927 2.092 -10.707 1.00 92.75 91 MET A N 1
ATOM 760 C CA . MET A 1 91 ? 10.250 2.864 -9.511 1.00 92.75 91 MET A CA 1
ATOM 761 C C . MET A 1 91 ? 11.621 2.466 -8.951 1.00 92.75 91 MET A C 1
ATOM 763 O O . MET A 1 91 ? 11.895 1.279 -8.814 1.00 92.75 91 MET A O 1
ATOM 767 N N . PRO A 1 92 ? 12.499 3.420 -8.597 1.00 92.81 92 PRO A N 1
ATOM 768 C CA . PRO A 1 92 ? 13.750 3.096 -7.921 1.00 92.81 92 PRO A CA 1
ATOM 769 C C . PRO A 1 92 ? 13.516 2.419 -6.563 1.00 92.81 92 PRO A C 1
ATOM 771 O O . PRO A 1 92 ? 12.655 2.837 -5.791 1.00 92.81 92 PRO A O 1
ATOM 774 N N . GLU A 1 93 ? 14.351 1.438 -6.224 1.00 92.44 93 GLU A N 1
ATOM 775 C CA . GLU A 1 93 ? 14.278 0.710 -4.947 1.00 92.44 93 GLU A CA 1
ATOM 776 C C . GLU A 1 93 ? 14.390 1.639 -3.722 1.00 92.44 93 GLU A C 1
ATOM 778 O O . GLU A 1 93 ? 13.714 1.443 -2.713 1.00 92.44 93 GLU A O 1
ATOM 783 N N . GLU A 1 94 ? 15.159 2.724 -3.832 1.00 94.56 94 GLU A N 1
ATOM 784 C CA . GLU A 1 94 ? 15.264 3.747 -2.783 1.00 94.56 94 GLU A CA 1
ATOM 785 C C . GLU A 1 94 ? 13.937 4.475 -2.509 1.00 94.56 94 GLU A C 1
ATOM 787 O O . GLU A 1 94 ? 13.666 4.874 -1.373 1.00 94.56 94 GLU A O 1
ATOM 792 N N . GLU A 1 95 ? 13.085 4.657 -3.525 1.00 94.56 95 GLU A N 1
ATOM 793 C CA . GLU A 1 95 ? 11.742 5.217 -3.325 1.00 94.56 95 GLU A CA 1
ATOM 794 C C . GLU A 1 95 ? 10.832 4.211 -2.622 1.00 94.56 95 GLU A C 1
ATOM 796 O O . GLU A 1 95 ? 10.108 4.592 -1.698 1.00 94.56 95 GLU A O 1
ATOM 801 N N . LEU A 1 96 ? 10.930 2.927 -2.987 1.00 95.94 96 LEU A N 1
ATOM 802 C CA . LEU A 1 96 ? 10.205 1.852 -2.311 1.00 95.94 96 LEU A CA 1
ATOM 803 C C . LEU A 1 96 ? 10.590 1.770 -0.830 1.00 95.94 96 LEU A C 1
ATOM 805 O O . LEU A 1 96 ? 9.718 1.656 0.030 1.00 95.94 96 LEU A O 1
ATOM 809 N N . LYS A 1 97 ? 11.884 1.866 -0.515 1.00 97.06 97 LYS A N 1
ATOM 810 C CA . LYS A 1 97 ? 12.372 1.841 0.867 1.00 97.06 97 LYS A CA 1
ATOM 811 C C . LYS A 1 97 ? 11.767 2.975 1.698 1.00 97.06 97 LYS A C 1
ATOM 813 O O . LYS A 1 97 ? 11.171 2.719 2.742 1.00 97.06 97 LYS A O 1
ATO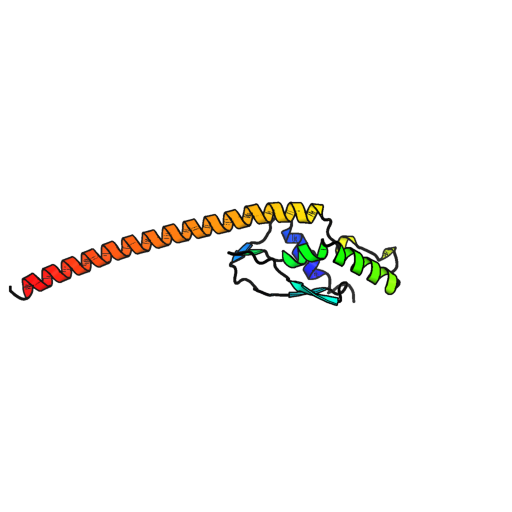M 818 N N . LYS A 1 98 ? 11.828 4.213 1.194 1.00 97.50 98 LYS A N 1
ATOM 819 C CA . LYS A 1 98 ? 11.216 5.386 1.848 1.00 97.50 98 LYS A CA 1
ATOM 820 C C . LYS A 1 98 ? 9.702 5.247 1.994 1.00 97.50 98 LYS A C 1
ATOM 822 O O . LYS A 1 98 ? 9.132 5.693 2.988 1.00 97.50 98 LYS A O 1
ATOM 827 N N . PHE A 1 99 ? 9.035 4.658 1.004 1.00 97.62 99 PHE A N 1
ATOM 828 C CA . PHE A 1 99 ? 7.606 4.371 1.076 1.00 97.62 99 PHE A CA 1
ATOM 829 C C . PHE A 1 99 ? 7.297 3.375 2.201 1.00 97.62 99 PHE A C 1
ATOM 831 O O . PHE A 1 99 ? 6.446 3.664 3.040 1.00 97.62 99 PHE A O 1
ATOM 838 N N . LYS A 1 100 ? 8.031 2.258 2.285 1.00 97.75 100 LYS A N 1
ATOM 839 C CA . LYS A 1 100 ? 7.860 1.243 3.338 1.00 97.75 100 LYS A CA 1
ATOM 840 C C . LYS A 1 100 ? 8.105 1.795 4.743 1.00 97.75 100 LYS A C 1
ATOM 842 O O . LYS A 1 100 ? 7.351 1.472 5.656 1.00 97.75 100 LYS A O 1
ATOM 847 N N . GLU A 1 101 ? 9.095 2.670 4.915 1.00 98.06 101 GLU A N 1
ATOM 848 C CA . GLU A 1 101 ? 9.338 3.365 6.189 1.00 98.06 101 GLU A CA 1
ATOM 849 C C . GLU A 1 101 ? 8.116 4.187 6.630 1.00 98.06 101 GLU A C 1
ATOM 851 O O . GLU A 1 101 ? 7.688 4.108 7.781 1.00 98.06 101 GLU A O 1
ATOM 856 N N . LYS A 1 102 ? 7.495 4.930 5.706 1.00 98.12 102 LYS A N 1
ATOM 857 C CA . LYS A 1 102 ? 6.275 5.701 5.996 1.00 98.12 102 LYS A CA 1
ATOM 858 C C . LYS A 1 102 ? 5.062 4.819 6.249 1.00 98.12 102 LYS A C 1
ATOM 860 O O . LYS A 1 102 ? 4.272 5.135 7.132 1.00 98.12 102 LYS A O 1
ATOM 865 N N . VAL A 1 103 ? 4.919 3.728 5.495 1.00 98.25 103 VAL A N 1
ATOM 866 C CA . VAL A 1 103 ? 3.858 2.737 5.711 1.00 98.25 103 VAL A CA 1
ATOM 867 C C . VAL A 1 103 ? 3.946 2.176 7.125 1.00 98.25 103 VAL A C 1
ATOM 869 O O . VAL A 1 103 ? 2.932 2.137 7.810 1.00 98.25 103 VAL A O 1
ATOM 872 N N . ALA A 1 104 ? 5.143 1.820 7.599 1.00 97.75 104 ALA A N 1
ATOM 873 C CA . ALA A 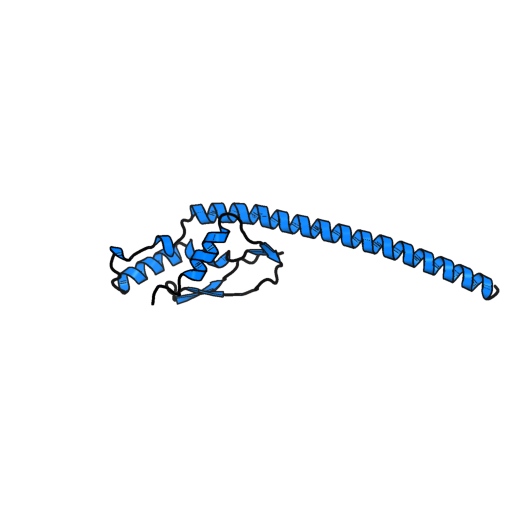1 104 ? 5.326 1.306 8.954 1.00 97.75 104 ALA A CA 1
ATOM 874 C C . ALA A 1 104 ? 4.894 2.317 10.032 1.00 97.75 104 ALA A C 1
ATOM 876 O O . ALA A 1 104 ? 4.254 1.937 11.012 1.00 97.75 104 ALA A O 1
ATOM 877 N N . ILE A 1 105 ? 5.211 3.603 9.843 1.00 97.50 105 ILE A N 1
ATOM 878 C CA . ILE A 1 105 ? 4.789 4.671 10.762 1.00 97.50 105 ILE A CA 1
ATOM 879 C C . ILE A 1 105 ? 3.262 4.806 10.759 1.00 97.50 105 ILE A C 1
ATOM 881 O O . ILE A 1 105 ? 2.638 4.730 11.815 1.00 97.50 105 ILE A O 1
ATOM 885 N N . GLN A 1 106 ? 2.651 4.944 9.583 1.00 97.44 106 GLN A N 1
ATOM 886 C CA . GLN A 1 106 ? 1.213 5.196 9.474 1.00 97.44 106 GLN A CA 1
ATOM 887 C C . GLN A 1 106 ? 0.351 3.987 9.845 1.00 97.44 106 GLN A C 1
ATOM 889 O O . GLN A 1 106 ? -0.711 4.160 10.433 1.00 97.44 106 GLN A O 1
ATOM 894 N N . ALA A 1 107 ? 0.797 2.764 9.549 1.00 97.12 107 ALA A N 1
ATOM 895 C CA . ALA A 1 107 ? 0.111 1.549 9.983 1.00 97.12 107 ALA A CA 1
ATOM 896 C C . ALA A 1 107 ? 0.106 1.444 11.515 1.00 97.12 107 ALA A C 1
ATOM 898 O O . ALA A 1 107 ? -0.924 1.160 12.120 1.00 97.12 107 ALA A O 1
ATOM 899 N N . LYS A 1 108 ? 1.231 1.780 12.162 1.00 96.81 108 LYS A N 1
ATOM 900 C CA . LYS A 1 108 ? 1.308 1.835 13.625 1.00 96.81 108 LYS A CA 1
ATOM 901 C C . LYS A 1 108 ? 0.379 2.900 14.212 1.00 96.81 108 LYS A C 1
ATOM 903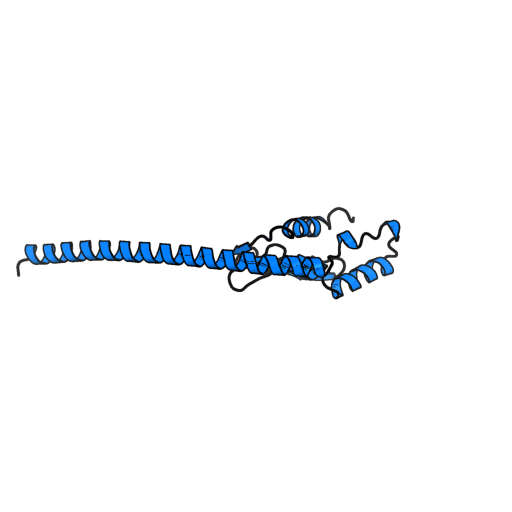 O O . LYS A 1 108 ? -0.267 2.647 15.227 1.00 96.81 108 LYS A O 1
ATOM 908 N N . GLU A 1 109 ? 0.319 4.083 13.601 1.00 96.50 109 GLU A N 1
ATOM 909 C CA . GLU A 1 109 ? -0.610 5.146 14.007 1.00 96.50 109 GLU A CA 1
ATOM 910 C C . GLU A 1 109 ? -2.067 4.683 13.876 1.00 96.50 109 GLU A C 1
ATOM 912 O O . GLU A 1 109 ? -2.832 4.813 14.832 1.00 96.50 109 GLU A O 1
ATOM 917 N N . TYR A 1 110 ? -2.418 4.055 12.751 1.00 96.38 110 TYR A N 1
ATOM 918 C CA . TYR A 1 110 ? -3.739 3.476 12.503 1.00 96.38 110 TYR A CA 1
ATOM 919 C C . TYR A 1 110 ? -4.137 2.449 13.575 1.00 96.38 110 TYR A C 1
ATOM 921 O O . TYR A 1 110 ? -5.201 2.569 14.184 1.00 96.38 110 TYR A O 1
ATOM 929 N N . ASP A 1 111 ? -3.260 1.491 13.881 1.00 95.06 111 ASP A N 1
ATOM 930 C CA . ASP A 1 111 ? -3.510 0.480 14.915 1.00 95.06 111 ASP A CA 1
ATOM 931 C C . ASP A 1 111 ? -3.654 1.096 16.309 1.00 95.06 111 ASP A C 1
ATOM 933 O O . ASP A 1 111 ? -4.513 0.692 17.097 1.00 95.06 111 ASP A O 1
ATOM 937 N N . SER A 1 112 ? -2.823 2.094 16.626 1.00 94.81 112 SER A N 1
ATOM 938 C CA . SER A 1 112 ? -2.894 2.785 17.912 1.00 94.81 112 SER A CA 1
ATOM 939 C C . SER A 1 112 ? -4.206 3.555 18.084 1.00 94.81 112 SER A C 1
ATOM 941 O O . SER A 1 112 ? -4.795 3.486 19.163 1.00 94.81 112 SER A O 1
ATOM 943 N N . GLY A 1 113 ? -4.695 4.200 17.018 1.00 94.94 113 GLY A N 1
ATOM 944 C CA . GLY A 1 113 ? -5.986 4.885 17.003 1.00 94.94 113 GLY A CA 1
ATOM 945 C C . GLY A 1 113 ? -7.150 3.911 17.175 1.00 94.94 113 GLY A C 1
ATOM 946 O O . GLY A 1 113 ? -7.987 4.108 18.054 1.00 94.94 113 GLY A O 1
ATOM 947 N N . ASN A 1 114 ? -7.149 2.799 16.431 1.00 93.06 114 ASN A N 1
ATOM 948 C CA . ASN A 1 114 ? -8.164 1.750 16.576 1.00 93.06 114 ASN A CA 1
ATOM 949 C C . ASN A 1 114 ? -8.211 1.182 18.003 1.00 93.06 114 ASN A C 1
ATOM 951 O O . ASN A 1 114 ? -9.288 0.923 18.542 1.00 93.06 114 ASN A O 1
ATOM 955 N N . ARG A 1 115 ? -7.047 0.990 18.639 1.00 93.56 115 ARG A N 1
ATOM 956 C CA . ARG A 1 115 ? -6.975 0.524 20.029 1.00 93.56 115 ARG A CA 1
ATOM 957 C C . ARG A 1 115 ? -7.587 1.534 21.000 1.00 93.56 115 ARG A C 1
ATOM 959 O O . ARG A 1 115 ? -8.348 1.132 21.875 1.00 93.56 115 ARG A O 1
ATOM 966 N N . GLU A 1 116 ? -7.293 2.821 20.838 1.00 95.81 116 GLU A N 1
ATOM 967 C CA . GLU A 1 116 ? -7.870 3.878 21.677 1.00 95.81 116 GLU A CA 1
ATOM 968 C C . GLU A 1 116 ? -9.401 3.950 21.529 1.00 95.81 116 GLU A C 1
ATOM 970 O O . GLU A 1 116 ? -10.126 4.063 22.520 1.00 95.81 116 GLU A O 1
ATOM 975 N N . GLU A 1 117 ? -9.920 3.838 20.305 1.00 94.88 117 GLU A N 1
ATOM 976 C CA . GLU A 1 117 ? -11.365 3.797 20.047 1.00 94.88 117 GLU A CA 1
ATOM 977 C C . GLU A 1 117 ? -12.038 2.572 20.680 1.00 94.88 117 GLU A C 1
ATOM 979 O O . GLU A 1 117 ? -13.131 2.682 21.252 1.00 94.88 117 GLU A O 1
ATOM 984 N N . LEU A 1 118 ? -11.376 1.412 20.633 1.00 94.94 118 LEU A N 1
ATOM 985 C CA . LEU A 1 118 ? -11.854 0.189 21.272 1.00 94.94 118 LEU A CA 1
ATOM 986 C C . LEU A 1 118 ? -11.901 0.331 22.799 1.00 94.94 118 LEU A C 1
ATOM 988 O O . LEU A 1 118 ? -12.893 -0.051 23.420 1.00 94.94 118 LEU A O 1
ATOM 992 N N . GLU A 1 119 ? -10.865 0.912 23.406 1.00 96.88 119 GLU A N 1
ATOM 993 C CA . GLU A 1 119 ? -10.807 1.168 24.850 1.00 96.88 119 GLU A CA 1
ATOM 994 C C . GLU A 1 119 ? -11.921 2.119 25.303 1.00 96.88 119 GLU A C 1
ATOM 996 O O . GLU A 1 119 ? -12.624 1.828 2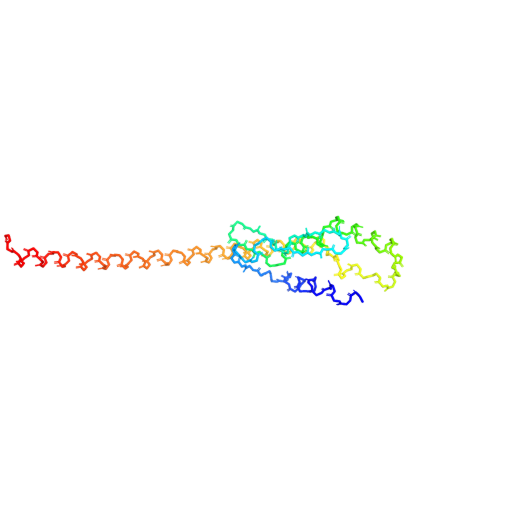6.277 1.00 96.88 119 GLU A O 1
ATOM 1001 N N . LYS A 1 120 ? -12.146 3.211 24.559 1.00 97.25 120 LYS A N 1
ATOM 1002 C CA . LYS A 1 120 ? -13.256 4.148 24.806 1.00 97.25 120 LYS A CA 1
ATOM 1003 C C . LYS A 1 120 ? -14.610 3.456 24.694 1.00 97.25 120 LYS A C 1
ATOM 1005 O O . LYS A 1 120 ? -15.472 3.637 25.553 1.00 97.25 120 LYS A O 1
ATOM 1010 N N . SER A 1 121 ? -14.790 2.630 23.666 1.00 96.31 121 SER A N 1
ATOM 1011 C CA . SER A 1 121 ? -16.029 1.875 23.461 1.00 96.31 121 SER A CA 1
ATOM 1012 C C . SER A 1 121 ? -16.280 0.884 24.601 1.00 96.31 121 SER A C 1
ATOM 1014 O O . SER A 1 121 ? -17.395 0.802 25.116 1.00 96.31 121 SER A O 1
ATOM 1016 N N . ALA A 1 122 ? -15.242 0.179 25.055 1.00 97.81 122 ALA A N 1
ATOM 1017 C CA . ALA A 1 122 ? -15.334 -0.749 26.177 1.00 97.81 122 ALA A CA 1
ATOM 1018 C C . ALA A 1 122 ? -15.689 -0.039 27.495 1.00 97.81 122 ALA A C 1
ATOM 1020 O O . ALA A 1 122 ? -16.473 -0.566 28.283 1.00 97.81 122 ALA A O 1
ATOM 1021 N N . GLU A 1 123 ? -15.155 1.161 27.732 1.00 97.81 123 GLU A N 1
ATOM 1022 C CA . GLU A 1 123 ? -15.505 1.969 28.905 1.00 97.81 123 GLU A CA 1
ATOM 1023 C C . GLU A 1 123 ? -16.972 2.415 28.881 1.00 97.81 123 GLU A C 1
ATOM 1025 O O . GLU A 1 123 ? -17.683 2.253 29.872 1.00 97.81 123 GLU A O 1
ATOM 1030 N N . MET A 1 124 ? -17.465 2.876 27.730 1.00 97.38 124 MET A N 1
ATOM 1031 C CA . MET A 1 124 ? -18.877 3.240 27.567 1.00 97.38 124 MET A CA 1
ATOM 1032 C C . MET A 1 124 ? -19.820 2.056 27.816 1.00 97.38 124 MET A C 1
ATOM 1034 O O . MET A 1 124 ? -20.875 2.222 28.438 1.00 97.38 124 MET A O 1
ATOM 1038 N N . ILE A 1 125 ? -19.441 0.852 27.370 1.00 97.69 125 ILE A N 1
ATOM 1039 C CA . ILE A 1 125 ? -20.194 -0.381 27.644 1.00 97.69 125 ILE A CA 1
ATOM 1040 C C . ILE A 1 125 ? -20.236 -0.649 29.151 1.00 97.69 125 ILE A C 1
ATOM 1042 O O . ILE A 1 125 ? -21.328 -0.798 29.698 1.00 97.69 125 ILE A O 1
ATOM 1046 N N . ARG A 1 126 ? -19.087 -0.617 29.843 1.00 97.94 126 ARG A N 1
ATOM 1047 C CA . ARG A 1 126 ? -19.016 -0.838 31.300 1.00 97.94 126 ARG A CA 1
ATOM 1048 C C . ARG A 1 126 ? -19.880 0.146 32.087 1.00 97.94 126 ARG A C 1
ATOM 1050 O O . ARG A 1 126 ? -20.606 -0.261 32.992 1.00 97.94 126 ARG A O 1
ATOM 1057 N N . GLN A 1 127 ? -19.841 1.430 31.735 1.00 97.19 127 GLN A N 1
ATOM 1058 C CA . GLN A 1 127 ? -20.661 2.459 32.385 1.00 97.19 127 GLN A CA 1
ATOM 1059 C C . GLN A 1 127 ? -22.157 2.219 32.157 1.00 97.19 127 GLN A C 1
ATOM 1061 O O . GLN A 1 127 ? -22.963 2.303 33.087 1.00 97.19 127 GLN A O 1
ATOM 1066 N N . THR A 1 128 ? -22.526 1.862 30.926 1.00 97.25 128 THR A N 1
ATOM 1067 C CA . THR A 1 128 ? -23.911 1.540 30.567 1.00 97.25 128 THR A CA 1
ATOM 1068 C C . THR A 1 128 ? -24.408 0.306 31.322 1.00 97.25 128 THR A C 1
ATOM 1070 O O . THR A 1 128 ? -25.530 0.300 31.828 1.00 97.25 128 THR A O 1
ATOM 1073 N N . GLU A 1 129 ? -23.587 -0.737 31.431 1.00 96.69 129 GLU A N 1
ATOM 1074 C CA . GLU A 1 129 ? -23.902 -1.954 32.183 1.00 96.69 129 GLU A CA 1
ATOM 1075 C C . GLU A 1 129 ? -24.042 -1.684 33.683 1.00 96.69 129 GLU A C 1
ATOM 1077 O O . GLU A 1 129 ? -24.994 -2.166 34.297 1.00 96.69 129 GLU A O 1
ATOM 1082 N N . ALA A 1 130 ? -23.165 -0.864 34.268 1.00 96.25 130 ALA A N 1
ATOM 1083 C CA . ALA A 1 130 ? -23.260 -0.467 35.670 1.00 96.25 130 ALA A CA 1
ATOM 1084 C C . ALA A 1 130 ? -24.588 0.251 35.968 1.00 96.25 130 ALA A C 1
ATOM 1086 O O . ALA A 1 130 ? -25.280 -0.095 36.930 1.00 96.25 130 ALA A O 1
ATOM 1087 N N . LEU A 1 131 ? -24.991 1.188 35.103 1.00 95.62 131 LEU A N 1
ATOM 1088 C CA . LEU A 1 131 ? -26.264 1.896 35.237 1.00 95.62 131 LEU A CA 1
ATOM 1089 C C . LEU A 1 131 ? -27.464 0.950 35.081 1.00 95.62 131 LEU A C 1
ATOM 1091 O O . LEU A 1 131 ? -28.393 0.986 35.889 1.00 95.62 131 LEU A O 1
ATOM 1095 N N . ARG A 1 132 ? -27.443 0.071 34.070 1.00 95.25 132 ARG A N 1
ATOM 1096 C CA . ARG A 1 132 ? -28.495 -0.942 33.868 1.00 95.25 132 ARG A CA 1
ATOM 1097 C C . ARG A 1 132 ? -28.633 -1.845 35.090 1.00 95.25 132 ARG A C 1
ATOM 1099 O O . ARG A 1 132 ? -29.748 -2.056 35.560 1.00 95.25 132 ARG A O 1
ATOM 1106 N N . ASN A 1 133 ? -27.516 -2.315 35.642 1.00 95.19 133 ASN A N 1
ATOM 1107 C CA . ASN A 1 133 ? -27.508 -3.138 36.847 1.00 95.19 133 ASN A CA 1
ATOM 1108 C C . ASN A 1 133 ? -28.112 -2.396 38.044 1.00 95.19 133 ASN A C 1
ATOM 1110 O O . ASN A 1 133 ? -28.910 -2.980 38.772 1.00 95.19 133 ASN A O 1
ATOM 1114 N N . GLN A 1 134 ? -27.817 -1.106 38.225 1.00 94.44 134 GLN A N 1
ATOM 1115 C CA . GLN A 1 134 ? -28.415 -0.306 39.298 1.00 94.44 134 GLN A CA 1
ATOM 1116 C C . GLN A 1 134 ? -29.945 -0.203 39.175 1.00 94.44 134 GLN A C 1
ATOM 1118 O O . GLN A 1 134 ? -30.652 -0.339 40.175 1.00 94.44 134 GLN A O 1
ATOM 1123 N N . VAL A 1 135 ? -30.467 0.003 37.960 1.00 94.12 135 VAL A N 1
ATOM 1124 C CA . VAL A 1 135 ? -31.918 0.053 37.699 1.00 94.12 135 VAL A CA 1
ATOM 1125 C C . VAL A 1 135 ? -32.577 -1.304 37.948 1.00 94.12 135 VAL A C 1
ATOM 1127 O O . VAL A 1 135 ? -33.632 -1.375 38.573 1.00 94.12 135 VAL A O 1
ATOM 1130 N N . VAL A 1 136 ? -31.952 -2.395 37.502 1.00 93.06 136 VAL A N 1
ATOM 1131 C CA . VAL A 1 136 ? -32.474 -3.749 3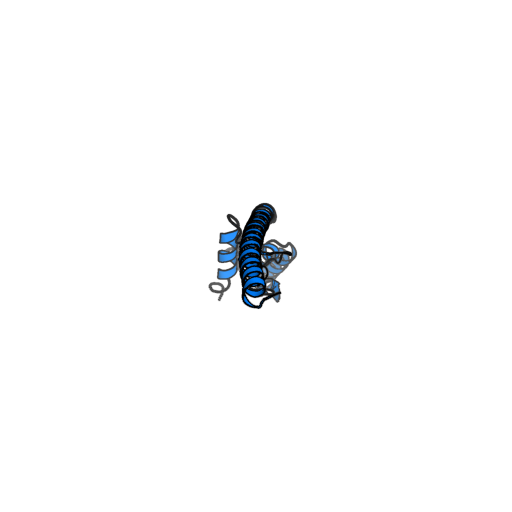7.734 1.00 93.06 136 VAL A CA 1
ATOM 1132 C C . VAL A 1 136 ? -32.510 -4.070 39.228 1.00 93.06 136 VAL A C 1
ATOM 1134 O O . VAL A 1 136 ? -33.518 -4.574 39.718 1.00 93.06 136 VAL A O 1
ATOM 1137 N N . GLN A 1 137 ? -31.452 -3.737 39.969 1.00 91.12 137 GLN A N 1
ATOM 1138 C CA . GLN A 1 137 ? -31.386 -3.962 41.415 1.00 91.12 137 GLN A CA 1
ATOM 1139 C C . GLN A 1 137 ? -32.427 -3.130 42.175 1.00 91.12 137 GLN A C 1
ATOM 1141 O O . GLN A 1 137 ? -33.097 -3.652 43.066 1.00 91.12 137 GLN A O 1
ATOM 1146 N N . SER A 1 138 ? -32.621 -1.859 41.806 1.00 88.25 138 SER A N 1
ATOM 1147 C CA . SER A 1 138 ? -33.640 -1.015 42.441 1.00 88.25 138 SER A CA 1
ATOM 1148 C C . SER A 1 138 ? -35.058 -1.510 42.142 1.00 88.25 138 SER A C 1
ATOM 1150 O O . SER A 1 138 ? -35.877 -1.599 43.058 1.00 88.25 138 SER A O 1
ATOM 1152 N N . HIS A 1 139 ? -35.339 -1.922 40.902 1.00 84.56 139 HIS A N 1
ATOM 1153 C CA . HIS A 1 139 ? -36.615 -2.530 40.533 1.00 84.56 139 HIS A CA 1
ATOM 1154 C C . HIS A 1 139 ? -36.851 -3.855 41.271 1.00 84.56 139 HIS A C 1
ATOM 1156 O O . HIS A 1 139 ? -37.940 -4.087 41.797 1.00 84.56 139 HIS A O 1
ATOM 1162 N N . HIS A 1 140 ? -35.840 -4.726 41.351 1.00 84.31 140 HIS A N 1
ATOM 1163 C CA . HIS A 1 140 ? -35.929 -5.993 42.077 1.00 84.31 140 HIS A CA 1
ATOM 1164 C C . HIS A 1 140 ? -36.239 -5.769 43.563 1.00 84.31 140 HIS A C 1
ATOM 1166 O O . HIS A 1 140 ? -37.164 -6.376 44.102 1.00 84.31 140 HIS A O 1
ATOM 1172 N N . PHE A 1 141 ? -35.543 -4.825 44.200 1.00 81.50 141 PHE A N 1
ATOM 1173 C CA . PHE A 1 141 ? -35.794 -4.438 45.586 1.00 81.50 141 PHE A CA 1
ATOM 1174 C C . PHE A 1 141 ? -37.214 -3.894 45.806 1.00 81.50 141 PHE A C 1
ATOM 1176 O O . PHE A 1 141 ? -37.878 -4.262 46.775 1.00 81.50 141 PHE A O 1
ATOM 1183 N N . LEU A 1 142 ? -37.706 -3.042 44.901 1.00 77.88 142 LEU A N 1
ATOM 1184 C CA . LEU A 1 142 ? -39.081 -2.535 44.948 1.00 77.88 142 LEU A CA 1
ATOM 1185 C C . LEU A 1 142 ? -40.112 -3.658 44.776 1.00 77.88 142 LEU A C 1
ATOM 1187 O O . LEU A 1 142 ? -41.096 -3.698 45.508 1.00 77.88 142 LEU A O 1
ATOM 1191 N N . THR A 1 143 ? -39.865 -4.599 43.866 1.00 73.06 143 THR A N 1
ATOM 1192 C CA . THR A 1 143 ? -40.758 -5.742 43.620 1.00 73.06 143 THR A CA 1
ATOM 1193 C C . THR A 1 143 ? -40.878 -6.626 44.864 1.00 73.06 143 THR A C 1
ATOM 1195 O O . THR A 1 143 ? -41.986 -6.973 45.266 1.00 73.06 143 THR A O 1
ATOM 1198 N N . LEU A 1 144 ? -39.756 -6.925 45.530 1.00 74.94 144 LEU A N 1
ATOM 1199 C CA . LEU A 1 144 ? -39.747 -7.698 46.778 1.00 74.94 144 LEU A CA 1
ATOM 1200 C C . LEU A 1 144 ? -40.516 -6.999 47.910 1.00 74.94 144 LEU A C 1
ATOM 1202 O O . LEU A 1 144 ? -41.221 -7.660 48.665 1.00 74.94 144 LEU A O 1
ATOM 1206 N N . LYS A 1 145 ? -40.435 -5.665 48.007 1.00 69.88 145 LYS A N 1
ATOM 1207 C CA . LYS A 1 145 ? -41.197 -4.892 49.003 1.00 69.88 145 LYS A CA 1
ATOM 1208 C C . LYS A 1 145 ? -42.703 -4.865 48.742 1.00 69.88 145 LYS A C 1
ATOM 1210 O O . LYS A 1 145 ? -43.473 -4.828 49.695 1.00 69.88 145 LYS A O 1
ATOM 1215 N N . VAL A 1 146 ? -43.127 -4.834 47.478 1.00 69.12 146 VAL A N 1
ATOM 1216 C CA . VAL A 1 146 ? -44.551 -4.735 47.103 1.00 69.12 146 VAL A CA 1
ATOM 1217 C C . VAL A 1 146 ? -45.249 -6.097 47.153 1.00 69.12 146 VAL A C 1
ATOM 1219 O O . VAL A 1 146 ? -46.421 -6.163 47.512 1.00 69.12 146 VAL A O 1
ATOM 1222 N N . CYS A 1 147 ? -44.546 -7.189 46.840 1.00 64.81 147 CYS A N 1
ATOM 1223 C CA . CYS A 1 147 ? -45.120 -8.538 46.831 1.00 64.81 147 CYS A CA 1
ATOM 1224 C C . CYS A 1 147 ? -45.185 -9.231 48.206 1.00 64.81 147 CYS A C 1
ATOM 1226 O O . CYS A 1 147 ? -45.648 -10.365 48.257 1.00 64.81 147 CYS A O 1
ATOM 1228 N N . GLY A 1 148 ? -44.788 -8.562 49.295 1.00 56.59 148 GLY A N 1
ATOM 1229 C CA . GLY A 1 148 ? -44.999 -9.031 50.668 1.00 56.59 148 GLY A CA 1
ATOM 1230 C C . GLY A 1 148 ? -44.304 -10.355 50.993 1.00 56.59 148 GLY A C 1
ATOM 1231 O O . GLY A 1 148 ? -44.933 -11.411 50.969 1.00 56.59 148 GLY A O 1
ATOM 1232 N N . ALA A 1 149 ? -43.022 -10.274 51.348 1.00 48.75 149 ALA A N 1
ATOM 1233 C CA . ALA A 1 149 ? -42.377 -11.234 52.242 1.00 48.75 149 ALA A CA 1
ATOM 1234 C C . ALA A 1 149 ? -42.203 -10.586 53.621 1.00 48.75 149 ALA A C 1
ATOM 1236 O O . ALA A 1 149 ? -41.888 -9.372 53.650 1.00 48.75 149 ALA A O 1
#

pLDDT: mean 90.41, std 12.24, range [37.12, 98.31]

Sequence (149 aa):
MFETGNQPVTEARSTLKSPQIHNAQFERGAKFWCHFCVEEELKHMELDTCTVKYGGLIEHIASYEHKRKMYNFFYENKVDETKRHPDLFHMPEEELKKFKEKVAIQAKEYDSGNREELEKSAEMIRQTEALRNQVVQSHHFLTLKVCGA

Secondary structure (DSSP, 8-state):
--SSSSHHHHHHHHTSSS--EEETTTTTT-EEEETTTTEEEESSEE-SSEEETTHHHHHHHHSHHHHHHHHHHHHHTT--GGG--HHHH---HHHHHHHHHHHHHHHHHHHHHHHHHHHHHHHHHHHHHHHHHHHHHHHHHHHHHHTT-

InterPro domains:
  IPR028015 CCDC84-like [PF14968] (7-139)
  IPR028015 CCDC84-like [PTHR31198] (9-125)

Foldseek 3Di:
DPPPPLVLLVVLVVCLVPWDKAFQVVCHPDWDADPLLRDTWRQWDHDPGIITGRLGVLVQQADPVSLVSLVVVCVVVVPDPVRDPSVSRHDHVVSNVSSVVNVVVVVVVVVVVVVVVVVVVVVVVVVVVVVVVVVVVVVVVVVDVVVDD